Protein AF-A0A7C5IFP0-F1 (afdb_monomer_lite)

Foldseek 3Di:
DVVLLVQLQVQVVVCVVPNDDSLVSSLVVCVVVVNNVSNLLSNQLDLLLLVDPRRHQDDPSSLCSNLVVCQDDPHDGHDNVVSLVVCCVPPVPDPVVNVSSVVSSVSSVVSVCVVVVVVVVVD

Secondary structure (DSSP, 8-state):
-HHHHHHTTTTHHHHHHH-S-HHHHHHHHHHHTT-HHHHHHHHT-STTGGG-TTTS--SHHHHHHHHHHHTEETTEE--HHHHHHHHHHHH--SHHHHHHHHHHHHHHHHHHHHHHHHHHTT-

Sequence (123 aa):
VDRASLLHDIGKFEALSKGGSHEEKGYKILRKEGFNEIANIVKKHSLFSVLSKKEAPVTWEEKIVFYSDKRVNEDKIVTLEERIAYLKKRYGKSKRVLKRIEAAEPLIYQIEKEIFDIIENKV

pLDDT: mean 95.3, std 6.18, range [47.44, 98.5]

Radius of gyration: 14.64 Å; chains: 1; bounding box: 31×43×31 Å

Structure (mmCIF, N/CA/C/O backbone):
data_AF-A0A7C5IFP0-F1
#
_entry.id   AF-A0A7C5IFP0-F1
#
loop_
_atom_site.group_PDB
_atom_site.id
_atom_site.type_symbol
_atom_site.label_atom_id
_atom_site.label_alt_id
_atom_site.label_comp_id
_atom_site.label_asym_id
_atom_site.label_entity_id
_atom_site.label_seq_id
_atom_site.pdbx_PDB_ins_code
_atom_site.Cartn_x
_atom_site.Cartn_y
_atom_site.Cartn_z
_atom_site.occupancy
_atom_site.B_iso_or_equiv
_atom_site.auth_seq_id
_atom_site.auth_comp_id
_atom_site.auth_asym_id
_atom_site.auth_atom_id
_atom_site.pdbx_PDB_model_num
ATOM 1 N N . VAL A 1 1 ? -8.756 -12.446 5.252 1.00 90.31 1 VAL A N 1
ATOM 2 C CA . VAL A 1 1 ? -8.226 -11.803 4.026 1.00 90.31 1 VAL A CA 1
ATOM 3 C C . VAL A 1 1 ? -9.358 -11.275 3.153 1.00 90.31 1 VAL A C 1
ATOM 5 O O . VAL A 1 1 ? -9.447 -10.069 2.990 1.00 90.31 1 VAL A O 1
ATOM 8 N N . ASP A 1 2 ? -10.289 -12.118 2.710 1.00 95.19 2 ASP A N 1
ATOM 9 C CA . ASP A 1 2 ? -11.317 -11.788 1.701 1.00 95.19 2 ASP A CA 1
ATOM 10 C C . ASP A 1 2 ? -12.143 -10.532 2.003 1.00 95.19 2 ASP A C 1
ATOM 12 O O . ASP A 1 2 ? -12.311 -9.669 1.147 1.00 95.19 2 ASP A O 1
ATOM 16 N N . ARG A 1 3 ? -12.611 -10.376 3.250 1.00 96.50 3 ARG A N 1
ATOM 17 C CA . ARG A 1 3 ? -13.356 -9.177 3.673 1.00 96.50 3 ARG A CA 1
ATOM 18 C C . ARG A 1 3 ? -12.513 -7.906 3.563 1.00 96.50 3 ARG A C 1
ATOM 20 O O . ARG A 1 3 ? -13.024 -6.871 3.157 1.00 96.50 3 ARG A O 1
ATOM 27 N N . ALA A 1 4 ? -11.228 -7.980 3.908 1.00 96.00 4 ALA A N 1
ATOM 28 C CA . ALA A 1 4 ? -10.318 -6.850 3.758 1.00 96.00 4 ALA A CA 1
ATOM 29 C C . ALA A 1 4 ? -10.049 -6.551 2.280 1.00 96.00 4 ALA A C 1
ATOM 31 O O . ALA A 1 4 ? -10.056 -5.384 1.907 1.00 96.00 4 ALA A O 1
ATOM 32 N N . SER A 1 5 ? -9.922 -7.573 1.429 1.00 95.69 5 SER A N 1
ATOM 33 C C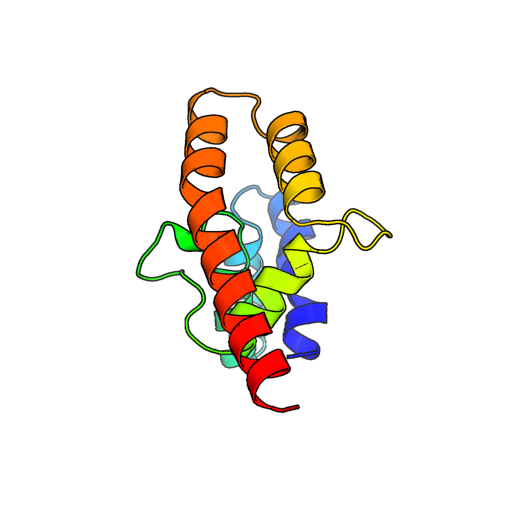A . SER A 1 5 ? -9.823 -7.394 -0.024 1.00 95.69 5 SER A CA 1
ATOM 34 C C . SER A 1 5 ? -11.069 -6.726 -0.609 1.00 95.69 5 SER A C 1
ATOM 36 O O . SER A 1 5 ? -10.941 -5.817 -1.419 1.00 95.69 5 SER A O 1
ATOM 38 N N . LEU A 1 6 ? -12.273 -7.101 -0.172 1.00 96.62 6 LEU A N 1
ATOM 39 C CA . LEU A 1 6 ? -13.512 -6.463 -0.631 1.00 96.62 6 LEU A CA 1
ATOM 40 C C . LEU A 1 6 ? -13.613 -4.994 -0.183 1.00 96.62 6 LEU A C 1
ATOM 42 O O . LEU A 1 6 ? -14.138 -4.155 -0.909 1.00 96.62 6 LEU A O 1
ATOM 46 N N . LEU A 1 7 ? -13.118 -4.684 1.018 1.00 97.19 7 LEU A N 1
ATOM 47 C CA . LEU A 1 7 ? -13.334 -3.395 1.682 1.00 97.19 7 LEU A CA 1
ATOM 48 C C . LEU A 1 7 ? -12.131 -2.442 1.611 1.00 97.19 7 LEU A C 1
ATOM 50 O O . LEU A 1 7 ? -12.239 -1.325 2.113 1.00 97.19 7 LEU A O 1
ATOM 54 N N . HIS A 1 8 ? -11.000 -2.832 1.011 1.00 96.62 8 HIS A N 1
ATOM 55 C CA . HIS A 1 8 ? -9.772 -2.020 1.024 1.00 96.62 8 HIS A CA 1
ATOM 56 C C . HIS A 1 8 ? -9.978 -0.610 0.457 1.00 96.62 8 HIS A C 1
ATOM 58 O O . HIS A 1 8 ? -9.480 0.360 1.020 1.00 96.62 8 HIS A O 1
ATOM 64 N N . ASP A 1 9 ? -10.808 -0.476 -0.575 1.00 96.94 9 ASP A N 1
ATOM 65 C CA . ASP A 1 9 ? -11.091 0.796 -1.237 1.00 96.94 9 ASP A CA 1
ATOM 66 C C . ASP A 1 9 ? -12.398 1.468 -0.759 1.00 96.94 9 ASP A C 1
ATOM 68 O O . ASP A 1 9 ? -12.844 2.450 -1.356 1.00 96.94 9 ASP A O 1
ATOM 72 N N . ILE A 1 10 ? -13.020 1.015 0.344 1.00 97.50 10 ILE A N 1
ATOM 73 C CA . ILE A 1 10 ? -14.318 1.548 0.822 1.00 97.50 10 ILE A CA 1
ATOM 74 C C . ILE A 1 10 ? -14.299 3.068 1.077 1.00 97.50 10 ILE A C 1
ATOM 76 O O . ILE A 1 10 ? -15.308 3.752 0.909 1.00 97.50 10 ILE A O 1
ATOM 80 N N . GLY A 1 11 ? -13.141 3.632 1.433 1.00 97.06 11 GLY A N 1
ATOM 81 C CA . GLY A 1 11 ? -12.980 5.070 1.664 1.00 97.06 11 GLY A CA 1
ATOM 82 C C . GLY A 1 11 ? -12.870 5.926 0.396 1.00 97.06 11 GLY A C 1
ATOM 83 O O . GLY A 1 11 ? -12.828 7.154 0.499 1.00 97.06 11 GLY A O 1
ATOM 84 N N . LYS A 1 12 ? -12.811 5.322 -0.797 1.00 95.44 12 LYS A N 1
ATOM 85 C CA . LYS A 1 12 ? -12.510 6.011 -2.064 1.00 95.44 12 LYS A CA 1
ATOM 86 C C . LYS A 1 12 ? -13.569 7.036 -2.442 1.00 95.44 12 LYS A C 1
ATOM 88 O O . LYS A 1 12 ? -13.228 8.154 -2.818 1.00 95.44 12 LYS A O 1
ATOM 93 N N . PHE A 1 13 ? -14.845 6.693 -2.275 1.00 95.12 13 PHE A N 1
ATOM 94 C CA . PHE A 1 13 ? -15.948 7.615 -2.550 1.00 95.12 13 PHE A CA 1
ATOM 95 C C . PHE A 1 13 ? -15.881 8.869 -1.663 1.00 95.12 13 PHE A C 1
ATOM 97 O O . PHE A 1 13 ? -16.025 9.995 -2.147 1.00 95.12 13 PHE A O 1
ATOM 104 N N . GLU A 1 14 ? -15.594 8.696 -0.367 1.00 94.50 14 GLU A N 1
ATOM 105 C CA . GLU A 1 14 ? -15.472 9.830 0.550 1.00 94.50 14 GLU A CA 1
ATOM 106 C C . GLU A 1 14 ? -14.229 10.677 0.245 1.00 94.50 14 GLU A C 1
ATOM 108 O O . GLU A 1 14 ? -14.313 11.904 0.269 1.00 94.50 14 GLU A O 1
ATOM 113 N N . ALA A 1 15 ? -13.096 10.048 -0.081 1.00 95.38 15 ALA A N 1
ATOM 114 C CA . ALA A 1 15 ? -11.872 10.753 -0.455 1.00 95.38 15 ALA A CA 1
ATOM 115 C C . ALA A 1 15 ? -12.035 11.569 -1.746 1.00 95.38 15 ALA A C 1
ATOM 117 O O . ALA A 1 15 ? -11.552 12.696 -1.818 1.00 95.38 15 ALA A O 1
ATOM 118 N N . LEU A 1 16 ? -12.762 11.050 -2.740 1.00 94.19 16 LEU A N 1
ATOM 119 C CA . LEU A 1 16 ? -13.083 11.796 -3.962 1.00 94.19 16 LEU A CA 1
ATOM 120 C C . LEU A 1 16 ? -13.985 13.004 -3.680 1.00 94.19 16 LEU A C 1
ATOM 122 O O . LEU A 1 16 ? -13.789 14.063 -4.267 1.00 94.19 16 LEU A O 1
ATOM 126 N N . SER A 1 17 ? -14.943 12.858 -2.762 1.00 93.75 17 SER A N 1
ATOM 127 C CA . SER A 1 17 ? -15.929 13.906 -2.463 1.00 93.75 17 SER A CA 1
ATOM 128 C C . SER A 1 17 ? -15.402 14.989 -1.516 1.00 93.75 17 SER A C 1
ATOM 130 O O . SER A 1 17 ? -15.772 16.152 -1.634 1.00 93.75 17 SER A O 1
ATOM 132 N N . LYS A 1 18 ? -14.572 14.613 -0.535 1.00 93.88 18 LYS A N 1
ATOM 133 C CA . LYS A 1 18 ? -14.141 15.487 0.575 1.00 93.88 18 LYS A CA 1
ATOM 134 C C . LYS A 1 18 ? -12.626 15.698 0.641 1.00 93.88 18 LYS A C 1
ATOM 136 O O . LYS A 1 18 ? -12.149 16.381 1.545 1.00 93.88 18 LYS A O 1
ATOM 141 N N . GLY A 1 19 ? -11.867 15.095 -0.270 1.00 92.12 19 GLY A N 1
ATOM 142 C CA . GLY A 1 19 ? -10.410 15.057 -0.218 1.00 92.12 19 GLY A CA 1
ATOM 143 C C . GLY A 1 19 ? -9.856 14.141 0.881 1.00 92.12 19 GLY A C 1
ATOM 144 O O . GLY A 1 19 ? -10.581 13.504 1.653 1.00 92.12 19 GLY A O 1
ATOM 145 N N . GLY A 1 20 ? -8.526 14.101 0.963 1.00 91.88 20 GLY A N 1
ATOM 146 C CA . GLY A 1 20 ? -7.784 13.251 1.897 1.00 91.88 20 GLY A CA 1
ATOM 147 C C . GLY A 1 20 ? -7.435 11.871 1.331 1.00 91.88 20 GLY A C 1
ATOM 148 O O . GLY A 1 20 ? -7.628 11.597 0.151 1.00 91.88 20 GLY A O 1
ATOM 149 N N . SER A 1 21 ? -6.870 11.018 2.186 1.00 93.25 21 SER A N 1
ATOM 150 C CA . SER A 1 21 ? -6.472 9.644 1.847 1.00 93.25 21 SER A CA 1
ATOM 151 C C . SER A 1 21 ? -7.660 8.695 2.005 1.00 93.25 21 SER A C 1
ATOM 153 O O . SER A 1 21 ? -8.335 8.713 3.039 1.00 93.25 21 SER A O 1
ATOM 155 N N . HIS A 1 22 ? -7.919 7.863 0.993 1.00 95.94 22 HIS A N 1
ATOM 156 C CA . HIS A 1 22 ? -9.011 6.890 1.047 1.00 95.94 22 HIS A CA 1
ATOM 157 C C . HIS A 1 22 ? -8.737 5.783 2.063 1.00 95.94 22 HIS A C 1
ATOM 159 O O . HIS A 1 22 ? -9.678 5.272 2.660 1.00 95.94 22 HIS A O 1
ATOM 165 N N . GLU A 1 23 ? -7.472 5.477 2.334 1.00 95.88 23 GLU A N 1
ATOM 166 C CA . GLU A 1 23 ? -7.054 4.517 3.353 1.00 95.88 23 GLU A CA 1
ATOM 167 C C . GLU A 1 23 ? -7.453 4.993 4.758 1.00 95.88 23 GLU A C 1
ATOM 169 O O . GLU A 1 23 ? -8.042 4.238 5.531 1.00 95.88 23 GLU A O 1
ATOM 174 N N . GLU A 1 24 ? -7.222 6.272 5.078 1.00 96.00 24 GLU A N 1
ATOM 175 C CA . GLU A 1 24 ? -7.616 6.852 6.369 1.00 96.00 24 GLU A CA 1
ATOM 176 C C . GLU A 1 24 ? -9.141 6.986 6.498 1.00 96.00 24 GLU A C 1
ATOM 178 O O . GLU A 1 24 ? -9.699 6.785 7.580 1.00 96.00 24 GLU A O 1
ATOM 183 N N . LYS A 1 25 ? -9.842 7.306 5.403 1.00 97.19 25 LYS A N 1
ATOM 184 C CA . LYS A 1 25 ? -11.313 7.321 5.387 1.00 97.19 25 LYS A CA 1
ATOM 185 C C . LYS A 1 25 ? -11.885 5.919 5.599 1.00 97.19 25 LYS A C 1
ATOM 187 O O . LYS A 1 25 ? -12.725 5.738 6.476 1.00 97.19 25 LYS A O 1
ATOM 192 N N . GLY A 1 26 ? -11.377 4.928 4.868 1.00 97.44 26 GLY A N 1
ATOM 193 C CA . GLY A 1 26 ? -11.784 3.529 4.990 1.00 97.44 26 GLY A CA 1
ATOM 194 C C . GLY A 1 26 ? -11.516 2.974 6.386 1.00 97.44 26 GLY A C 1
ATOM 195 O O . GLY A 1 26 ? -12.399 2.362 6.984 1.00 97.44 26 GLY A O 1
ATOM 196 N N . TYR A 1 27 ? -10.351 3.291 6.961 1.00 97.4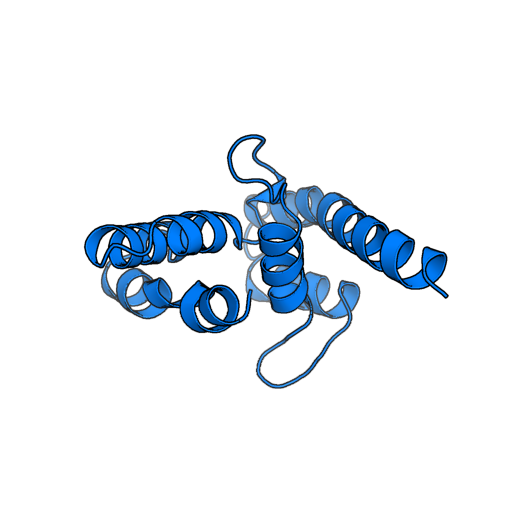4 27 TYR A N 1
ATOM 197 C CA . TYR A 1 27 ? -10.033 2.986 8.354 1.00 97.44 27 TYR A CA 1
ATOM 198 C C . TYR A 1 27 ? -11.102 3.530 9.313 1.00 97.44 27 TYR A C 1
ATOM 200 O O . TYR A 1 27 ? -11.642 2.777 10.120 1.00 97.44 27 TYR A O 1
ATOM 208 N N . LYS A 1 28 ? -11.461 4.817 9.212 1.00 97.81 28 LYS A N 1
ATOM 209 C CA . LYS A 1 28 ? -12.468 5.434 10.096 1.00 97.81 28 LYS A CA 1
ATOM 210 C C . LYS A 1 28 ? -13.853 4.811 9.943 1.00 97.81 28 LYS A C 1
ATOM 212 O O . LYS A 1 28 ? -14.504 4.577 10.959 1.00 97.81 28 LYS A O 1
ATOM 217 N N . ILE A 1 29 ? -14.278 4.533 8.709 1.00 97.69 29 ILE A N 1
ATOM 218 C CA . ILE A 1 29 ? -15.553 3.859 8.423 1.00 97.69 29 ILE A CA 1
ATOM 219 C C . ILE A 1 29 ? -15.579 2.502 9.134 1.00 97.69 29 ILE A C 1
ATOM 221 O O . ILE A 1 29 ? -16.446 2.256 9.964 1.00 97.69 29 ILE A O 1
ATOM 225 N N . LEU A 1 30 ? -14.576 1.656 8.898 1.00 98.00 30 LEU A N 1
ATOM 226 C CA . LEU A 1 30 ? -14.539 0.300 9.447 1.00 98.00 30 LEU A CA 1
ATOM 227 C C . LEU A 1 30 ? -14.427 0.273 10.976 1.00 98.00 30 LEU A C 1
ATOM 229 O O . LEU A 1 30 ? -15.062 -0.561 11.614 1.00 98.00 30 LEU A O 1
ATOM 233 N N . ARG A 1 31 ? -13.671 1.200 11.581 1.00 98.12 31 ARG A N 1
ATOM 234 C CA . ARG A 1 31 ? -13.600 1.339 13.048 1.00 98.12 31 ARG A CA 1
ATOM 235 C C . ARG A 1 31 ? -14.952 1.715 13.650 1.00 98.12 31 ARG A C 1
ATOM 237 O O . ARG A 1 31 ? -15.303 1.184 14.698 1.00 98.12 31 ARG A O 1
ATOM 244 N N . LYS A 1 32 ? -15.701 2.615 13.003 1.00 97.94 32 LYS A N 1
ATOM 245 C CA . LYS A 1 32 ? -17.036 3.027 13.459 1.00 97.94 32 LYS A CA 1
ATOM 246 C C . LYS A 1 32 ? -18.029 1.861 13.429 1.00 97.94 32 LYS A C 1
ATOM 248 O O . LYS A 1 32 ? -18.830 1.734 14.346 1.00 97.94 32 LYS A O 1
ATOM 253 N N . GLU A 1 33 ? -17.919 0.999 12.424 1.00 97.44 33 GLU A N 1
ATOM 254 C CA . GLU A 1 33 ? -18.752 -0.199 12.257 1.00 97.44 33 GLU A CA 1
ATOM 255 C C . GLU A 1 33 ? -18.264 -1.414 13.083 1.00 97.44 33 GLU A C 1
ATOM 257 O O . GLU A 1 33 ? -18.821 -2.502 12.983 1.00 97.44 33 GLU A O 1
ATOM 262 N N . GLY A 1 34 ? -17.213 -1.264 13.901 1.00 98.00 34 GLY A N 1
ATOM 263 C CA . GLY A 1 34 ? -16.699 -2.325 14.781 1.00 98.00 34 GLY A CA 1
ATOM 264 C C . GLY A 1 34 ? -15.709 -3.306 14.135 1.00 98.00 34 GLY A C 1
ATOM 265 O O . GLY A 1 34 ? -15.207 -4.207 14.808 1.00 98.00 34 GLY A O 1
ATOM 266 N N . PHE A 1 35 ? -15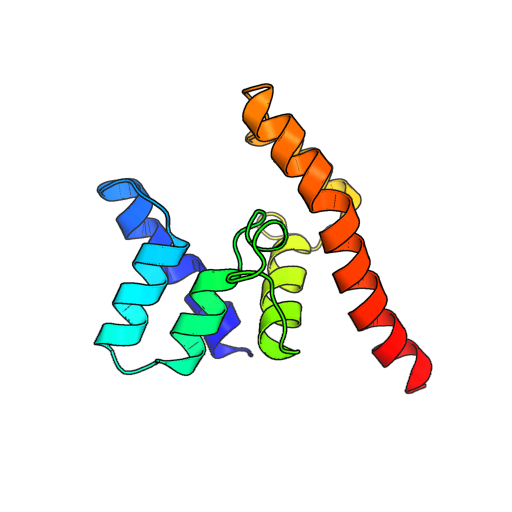.341 -3.121 12.865 1.00 97.69 35 PHE A N 1
ATOM 267 C CA . PHE A 1 35 ? -14.411 -3.988 12.128 1.00 97.69 35 PHE A CA 1
ATOM 268 C C . PHE A 1 35 ? -12.940 -3.584 12.325 1.00 97.69 35 PHE A C 1
ATOM 270 O O . PHE A 1 35 ? -12.228 -3.259 11.372 1.00 97.69 35 PHE A O 1
ATOM 277 N N . ASN A 1 36 ? -12.463 -3.600 13.572 1.00 97.12 36 ASN A N 1
ATOM 278 C CA . ASN A 1 36 ? -11.146 -3.062 13.939 1.00 97.12 36 ASN A CA 1
ATOM 279 C C . ASN A 1 36 ? -9.959 -3.740 13.234 1.00 97.12 36 ASN A C 1
ATOM 281 O O . ASN A 1 36 ? -9.036 -3.054 12.797 1.00 97.12 36 ASN A O 1
ATOM 285 N N . GLU 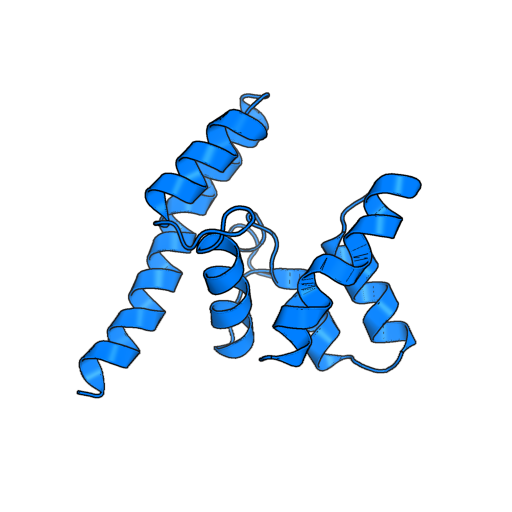A 1 37 ? -9.980 -5.066 13.104 1.00 96.44 37 GLU A N 1
ATOM 286 C CA . GLU A 1 37 ? -8.897 -5.821 12.457 1.00 96.44 37 GLU A CA 1
ATOM 287 C C . GLU A 1 37 ? -8.828 -5.533 10.955 1.00 96.44 37 GLU A C 1
ATOM 289 O O . GLU A 1 37 ? -7.759 -5.249 10.416 1.00 96.44 37 GLU A O 1
ATOM 294 N N . ILE A 1 38 ? -9.987 -5.511 10.289 1.00 97.44 38 ILE A N 1
ATOM 295 C CA . ILE A 1 38 ? -10.093 -5.176 8.865 1.00 97.44 38 ILE A CA 1
ATOM 296 C C . ILE A 1 38 ? -9.632 -3.735 8.640 1.00 97.44 38 ILE A C 1
ATOM 298 O O . ILE A 1 38 ? -8.859 -3.480 7.720 1.00 97.44 38 ILE A O 1
ATOM 302 N N . ALA A 1 39 ? -10.038 -2.803 9.509 1.00 97.44 39 ALA A N 1
ATOM 303 C CA . ALA A 1 39 ? -9.618 -1.409 9.429 1.00 97.44 39 ALA A CA 1
ATOM 304 C C . ALA A 1 39 ? -8.088 -1.268 9.419 1.00 97.44 39 ALA A C 1
ATOM 306 O O . ALA A 1 39 ? -7.550 -0.491 8.629 1.00 97.44 39 ALA A O 1
ATOM 307 N N . ASN A 1 40 ? -7.381 -2.031 10.260 1.00 96.25 40 ASN A N 1
ATOM 308 C CA . ASN A 1 40 ? -5.919 -1.992 10.319 1.00 96.25 40 ASN A CA 1
ATOM 309 C C . ASN A 1 40 ? -5.277 -2.449 9.001 1.00 96.25 40 ASN A C 1
ATOM 311 O O . ASN A 1 40 ? -4.342 -1.799 8.540 1.00 96.25 40 ASN A O 1
ATOM 315 N N . ILE A 1 41 ? -5.810 -3.496 8.364 1.00 97.50 41 ILE A N 1
ATOM 316 C CA . ILE A 1 41 ? -5.338 -3.957 7.049 1.00 97.50 41 ILE A CA 1
ATOM 317 C C . ILE A 1 41 ? -5.611 -2.889 5.981 1.00 97.50 41 ILE A C 1
ATOM 319 O O . ILE A 1 41 ? -4.714 -2.510 5.228 1.00 97.50 41 ILE A O 1
ATOM 323 N N . VAL A 1 42 ? -6.831 -2.340 5.957 1.00 96.81 42 VAL A N 1
ATOM 324 C CA . VAL A 1 42 ? -7.231 -1.293 5.004 1.00 96.81 42 VAL A CA 1
ATOM 325 C C . VAL A 1 42 ? -6.361 -0.048 5.133 1.00 96.81 42 VAL A C 1
ATOM 327 O O . VAL A 1 42 ? -5.992 0.546 4.129 1.00 96.81 42 VAL A O 1
ATOM 330 N N . LYS A 1 43 ? -5.935 0.336 6.333 1.00 96.19 43 LYS A N 1
ATOM 331 C CA . LYS A 1 43 ? -5.046 1.492 6.496 1.00 96.19 43 LYS A CA 1
ATOM 332 C C . LYS A 1 43 ? -3.682 1.321 5.805 1.00 96.19 43 LYS A C 1
ATOM 334 O O . LYS A 1 43 ? -3.046 2.311 5.454 1.00 96.19 43 LYS A O 1
ATOM 339 N N . LYS A 1 44 ? -3.230 0.081 5.607 1.00 96.56 44 LYS A N 1
ATOM 340 C CA . LYS A 1 44 ? -1.869 -0.248 5.160 1.00 96.56 44 LYS A CA 1
ATOM 341 C C . LYS A 1 44 ? -1.750 -0.587 3.673 1.00 96.56 44 LYS A C 1
ATOM 343 O O . LYS A 1 44 ? -0.641 -0.820 3.201 1.00 96.56 44 LYS A O 1
ATOM 348 N N . HIS A 1 45 ? -2.843 -0.611 2.907 1.00 96.00 45 HIS A N 1
ATOM 349 C CA . HIS A 1 45 ? -2.795 -1.083 1.513 1.00 96.00 45 HIS A CA 1
ATOM 350 C C . HIS A 1 45 ? -2.219 -0.056 0.508 1.00 96.00 45 HIS A C 1
ATOM 352 O O . HIS A 1 45 ? -1.892 -0.417 -0.629 1.00 96.00 45 HIS A O 1
ATOM 358 N N . SER A 1 46 ? -2.070 1.213 0.916 1.00 95.50 46 SER A N 1
ATOM 359 C CA . SER A 1 46 ? -1.521 2.290 0.078 1.00 95.50 46 SER A CA 1
ATOM 360 C C . SER A 1 46 ? -0.158 1.931 -0.496 1.00 95.50 46 SER A C 1
ATOM 362 O O . SER A 1 46 ? 0.695 1.471 0.248 1.00 95.50 46 SER A O 1
ATOM 364 N N . LEU A 1 47 ? 0.125 2.258 -1.762 1.00 95.06 47 LEU A N 1
ATOM 365 C CA . LEU A 1 47 ? 1.443 2.024 -2.378 1.00 95.06 47 LEU A CA 1
ATOM 366 C C . LEU A 1 47 ? 2.616 2.517 -1.514 1.00 95.06 47 LEU A C 1
ATOM 368 O O . LEU A 1 47 ? 3.661 1.881 -1.468 1.00 95.06 47 LEU A O 1
ATOM 372 N N . PHE A 1 48 ? 2.452 3.659 -0.843 1.00 96.25 48 PHE A N 1
ATOM 373 C CA . PHE A 1 48 ? 3.522 4.289 -0.072 1.00 96.25 48 PHE A CA 1
ATOM 374 C C . PHE A 1 48 ? 3.606 3.817 1.382 1.00 96.25 48 PHE A C 1
ATOM 376 O O . PHE A 1 48 ? 4.478 4.299 2.105 1.00 96.25 48 PHE A O 1
ATOM 383 N N . SER A 1 49 ? 2.733 2.906 1.820 1.00 96.56 49 SER A N 1
ATOM 384 C CA . SER A 1 49 ? 2.735 2.392 3.193 1.00 96.56 49 SER A CA 1
ATOM 385 C C . SER A 1 49 ? 4.041 1.666 3.526 1.00 96.56 49 SER A C 1
ATOM 387 O O . SER A 1 49 ? 4.563 1.821 4.626 1.00 96.56 49 SER A O 1
ATOM 389 N N . VAL A 1 50 ? 4.646 0.992 2.540 1.00 97.50 50 VAL A N 1
ATOM 390 C CA . VAL A 1 50 ? 5.952 0.316 2.652 1.00 97.50 50 VAL A CA 1
ATOM 391 C C . VAL A 1 50 ? 7.099 1.259 3.031 1.00 97.50 50 VAL A C 1
ATOM 393 O O . VAL A 1 50 ? 8.095 0.818 3.588 1.00 97.50 50 VAL A O 1
ATOM 396 N N . LEU A 1 51 ? 6.957 2.568 2.794 1.00 97.25 51 LEU A N 1
ATOM 397 C CA . LEU A 1 51 ? 7.955 3.573 3.181 1.00 97.25 51 LEU A CA 1
ATOM 398 C C . LEU A 1 51 ? 7.861 3.979 4.663 1.00 97.25 51 LEU A C 1
ATOM 400 O O . LEU A 1 51 ? 8.679 4.761 5.145 1.00 97.25 51 LEU A O 1
ATOM 404 N N . SER A 1 52 ? 6.849 3.499 5.387 1.00 95.94 52 SER A N 1
ATOM 405 C CA . SER A 1 52 ? 6.564 3.859 6.774 1.00 95.94 52 SER A CA 1
ATOM 406 C C . SER A 1 52 ? 6.708 2.644 7.679 1.00 95.94 52 SER A C 1
ATOM 408 O O . SER A 1 52 ? 5.965 1.681 7.549 1.00 95.94 52 SER A O 1
ATOM 410 N N . LYS A 1 53 ? 7.575 2.714 8.696 1.00 92.12 53 LYS A N 1
ATOM 411 C CA . LYS A 1 53 ? 7.704 1.633 9.696 1.00 92.12 53 LYS A CA 1
ATOM 412 C C . LYS A 1 53 ? 6.393 1.319 10.429 1.00 92.12 53 LYS A C 1
ATOM 414 O O . LYS A 1 53 ? 6.218 0.212 10.919 1.00 92.12 53 LYS A O 1
ATOM 419 N N . LYS A 1 54 ? 5.490 2.299 10.540 1.00 92.69 54 LYS A N 1
ATOM 420 C CA . LYS A 1 54 ? 4.205 2.152 11.237 1.00 92.69 54 LYS A CA 1
ATOM 421 C C . LYS A 1 54 ? 3.117 1.553 10.343 1.00 92.69 54 LYS A C 1
ATOM 423 O O . LYS A 1 54 ? 2.217 0.885 10.844 1.00 92.69 54 LYS A O 1
ATOM 428 N N . GLU A 1 55 ? 3.168 1.843 9.046 1.00 93.88 55 GLU A N 1
ATOM 429 C CA . GLU A 1 55 ? 2.099 1.501 8.100 1.00 93.88 55 GLU A CA 1
ATOM 430 C C . GLU A 1 55 ? 2.505 0.407 7.112 1.00 93.88 55 GLU A C 1
ATOM 432 O O . GLU A 1 55 ? 1.646 -0.091 6.393 1.00 93.88 55 GLU A O 1
ATOM 437 N N . ALA A 1 56 ? 3.771 -0.013 7.104 1.00 96.88 56 ALA A N 1
ATOM 438 C CA . ALA A 1 56 ? 4.218 -1.135 6.299 1.00 96.88 56 ALA A CA 1
ATOM 439 C C . ALA A 1 56 ? 3.390 -2.398 6.621 1.00 96.88 56 ALA A C 1
ATOM 441 O O . ALA A 1 56 ? 3.096 -2.658 7.798 1.00 96.88 56 ALA A O 1
ATOM 442 N N . PRO A 1 57 ? 3.008 -3.187 5.602 1.00 97.25 57 PRO A N 1
ATOM 443 C CA . PRO A 1 57 ? 2.420 -4.506 5.801 1.00 97.25 57 PRO A CA 1
ATOM 444 C C . PRO A 1 57 ? 3.403 -5.431 6.530 1.00 97.25 57 PRO A C 1
ATOM 446 O O . PRO A 1 57 ? 4.513 -5.660 6.054 1.00 97.25 57 PRO A O 1
ATOM 449 N N . VAL A 1 58 ? 3.002 -5.963 7.685 1.00 96.25 58 VAL A N 1
ATOM 450 C CA . VAL A 1 58 ? 3.832 -6.849 8.517 1.00 96.25 58 VAL A CA 1
ATOM 451 C C . VAL A 1 58 ? 3.245 -8.255 8.561 1.00 96.25 58 VAL A C 1
ATOM 453 O O . VAL A 1 58 ? 3.986 -9.219 8.368 1.00 96.25 58 VAL A O 1
ATOM 456 N N . THR A 1 59 ? 1.935 -8.388 8.791 1.00 97.00 59 THR A N 1
ATOM 457 C CA . THR A 1 59 ? 1.285 -9.710 8.855 1.00 97.00 59 THR A CA 1
ATOM 458 C C . THR A 1 59 ? 1.048 -10.289 7.460 1.00 97.00 59 THR A C 1
ATOM 460 O O . THR A 1 59 ? 1.074 -9.568 6.459 1.00 97.00 59 THR A O 1
ATOM 463 N N . TRP A 1 60 ? 0.787 -11.597 7.377 1.00 96.88 60 TRP A N 1
ATOM 464 C CA . TRP A 1 60 ? 0.484 -12.250 6.101 1.00 96.88 60 TRP A CA 1
ATOM 465 C C . TRP A 1 60 ? -0.782 -11.698 5.454 1.00 96.88 60 TRP A C 1
ATOM 467 O O . TRP A 1 60 ? -0.792 -11.443 4.255 1.00 96.88 60 TRP A O 1
ATOM 477 N N . GLU A 1 61 ? -1.826 -11.436 6.234 1.00 97.25 61 GLU A N 1
ATOM 478 C CA . GLU A 1 61 ? -3.072 -10.857 5.739 1.00 97.25 61 GLU A CA 1
ATOM 479 C C . GLU A 1 61 ? -2.848 -9.458 5.162 1.00 97.25 61 GLU A C 1
ATOM 481 O O . GLU A 1 61 ? -3.386 -9.137 4.103 1.00 97.25 61 GLU A O 1
ATOM 486 N N . GLU A 1 62 ? -2.028 -8.639 5.828 1.00 97.75 62 GLU A N 1
ATOM 487 C CA . GLU A 1 62 ? -1.664 -7.307 5.344 1.00 97.75 62 GLU A CA 1
ATOM 488 C C . GLU A 1 62 ? -0.876 -7.392 4.034 1.00 97.75 62 GLU A C 1
ATOM 490 O O . GLU A 1 62 ? -1.209 -6.696 3.074 1.00 97.75 62 GLU A O 1
ATOM 495 N N . LYS A 1 63 ? 0.138 -8.266 3.975 1.00 98.06 63 LYS A N 1
ATOM 496 C CA . LYS A 1 63 ? 0.981 -8.464 2.787 1.00 98.06 63 LYS A CA 1
ATOM 497 C C . LYS A 1 63 ? 0.182 -8.992 1.601 1.00 98.06 63 LYS A C 1
ATOM 499 O O . LYS A 1 63 ? 0.323 -8.460 0.505 1.00 98.06 63 LYS A O 1
ATOM 504 N N . ILE A 1 64 ? -0.688 -9.981 1.812 1.00 97.62 64 ILE A N 1
ATOM 505 C CA . ILE A 1 64 ? -1.502 -10.583 0.748 1.00 97.62 64 ILE A CA 1
ATOM 506 C C . ILE A 1 64 ? -2.471 -9.555 0.163 1.00 97.62 64 ILE A C 1
ATOM 508 O O . ILE A 1 64 ? -2.536 -9.427 -1.058 1.00 97.62 64 ILE A O 1
ATOM 512 N N . VAL A 1 65 ? -3.192 -8.793 0.995 1.00 98.00 65 VAL A N 1
ATOM 513 C CA . VAL A 1 65 ? -4.115 -7.752 0.502 1.00 98.00 65 VAL A CA 1
ATOM 514 C C . VAL A 1 65 ? -3.344 -6.654 -0.229 1.00 98.00 65 VAL A C 1
ATOM 516 O O . VAL A 1 65 ? -3.711 -6.279 -1.342 1.00 98.00 65 VAL A O 1
ATOM 519 N N . PHE A 1 66 ? -2.248 -6.175 0.365 1.00 98.25 66 PHE A N 1
ATOM 520 C CA . PHE A 1 66 ? -1.399 -5.149 -0.233 1.00 98.25 66 PHE A CA 1
ATOM 521 C C . PHE A 1 66 ? -0.859 -5.571 -1.604 1.00 98.25 66 PHE A C 1
ATOM 523 O O . PHE A 1 66 ? -0.956 -4.796 -2.558 1.00 98.25 66 PHE A O 1
ATOM 530 N N . TYR A 1 67 ? -0.286 -6.774 -1.695 1.00 98.06 67 TYR A N 1
ATOM 531 C CA . TYR A 1 67 ? 0.345 -7.293 -2.906 1.00 98.06 67 TYR A CA 1
ATOM 532 C C . TYR A 1 67 ? -0.698 -7.588 -3.987 1.00 98.06 67 TYR A C 1
ATOM 534 O O . TYR A 1 67 ? -0.519 -7.179 -5.132 1.00 98.06 67 TYR A O 1
ATOM 542 N N . SER A 1 68 ? -1.828 -8.196 -3.615 1.00 97.06 68 SER A N 1
ATOM 543 C CA . SER A 1 68 ? -2.914 -8.518 -4.550 1.00 97.06 68 SER A CA 1
ATOM 544 C C . SER A 1 68 ? -3.462 -7.270 -5.255 1.00 97.06 68 SER A C 1
ATOM 546 O O . SER A 1 68 ? -3.653 -7.293 -6.468 1.00 97.06 68 SER A O 1
ATOM 548 N N . ASP A 1 69 ? -3.612 -6.140 -4.550 1.00 97.00 69 ASP A N 1
ATOM 549 C CA . ASP A 1 69 ? -3.990 -4.848 -5.160 1.00 97.00 69 ASP A CA 1
ATOM 550 C C . ASP A 1 69 ? -2.948 -4.328 -6.181 1.00 97.00 69 ASP A C 1
ATOM 552 O O . ASP A 1 69 ? -3.275 -3.659 -7.167 1.00 97.00 69 ASP A O 1
ATOM 556 N N . LYS A 1 70 ? -1.662 -4.655 -5.999 1.00 97.31 70 LYS A N 1
ATOM 557 C CA . LYS A 1 70 ? -0.604 -4.307 -6.968 1.00 97.31 70 LYS A CA 1
ATOM 558 C C . LYS A 1 70 ? -0.511 -5.288 -8.136 1.00 97.31 70 LYS A C 1
ATOM 560 O O . LYS A 1 70 ? 0.189 -5.000 -9.100 1.00 97.31 70 LYS A O 1
ATOM 565 N N . ARG A 1 71 ? -1.238 -6.401 -8.093 1.00 97.62 71 ARG A N 1
ATOM 566 C CA . ARG A 1 71 ? -1.300 -7.389 -9.175 1.00 97.62 71 ARG A CA 1
ATOM 567 C C . ARG A 1 71 ? -2.516 -7.234 -10.072 1.00 97.62 71 ARG A C 1
ATOM 569 O O . ARG A 1 71 ? -2.653 -8.014 -11.005 1.00 97.62 71 ARG A O 1
ATOM 576 N N . VAL A 1 72 ? -3.357 -6.225 -9.843 1.00 96.44 72 VAL A N 1
ATOM 577 C CA . VAL A 1 72 ? -4.532 -5.943 -10.673 1.00 96.44 72 VAL A CA 1
ATOM 578 C C . VAL A 1 72 ? -4.474 -4.518 -11.207 1.00 96.44 72 VAL A C 1
ATOM 580 O O . VAL A 1 72 ? -4.233 -3.558 -10.473 1.00 96.44 72 VAL A O 1
ATOM 583 N N . ASN A 1 73 ? -4.714 -4.363 -12.504 1.00 95.12 73 ASN A N 1
ATOM 584 C CA . ASN A 1 73 ? -4.983 -3.078 -13.122 1.00 95.12 73 ASN A CA 1
ATOM 585 C C . ASN A 1 73 ? -6.345 -3.128 -13.807 1.00 95.12 73 ASN A C 1
ATOM 587 O O . ASN A 1 73 ? -6.501 -3.827 -14.802 1.00 95.12 73 ASN A O 1
ATOM 591 N N . GLU A 1 74 ? -7.303 -2.378 -13.258 1.00 91.31 74 GLU A N 1
ATOM 592 C CA . GLU A 1 74 ? -8.710 -2.409 -13.670 1.00 91.31 74 GLU A CA 1
ATOM 593 C C . GLU A 1 74 ? -9.286 -3.826 -13.544 1.00 91.31 74 GLU A C 1
ATOM 595 O O . GLU A 1 74 ? -9.552 -4.266 -12.429 1.00 91.31 74 GLU A O 1
ATOM 600 N N . ASP A 1 75 ? -9.440 -4.538 -14.652 1.00 94.19 75 ASP A N 1
ATOM 601 C CA . ASP A 1 75 ? -10.011 -5.881 -14.743 1.00 94.19 75 ASP A CA 1
ATOM 602 C C . ASP A 1 75 ? -8.969 -6.970 -15.055 1.00 94.19 75 ASP A C 1
ATOM 604 O O . ASP A 1 75 ? -9.317 -8.145 -15.180 1.00 94.19 75 ASP A O 1
ATOM 608 N N . LYS A 1 76 ? -7.684 -6.608 -15.169 1.00 97.06 76 LYS A N 1
ATOM 609 C CA . LYS A 1 76 ? -6.611 -7.527 -15.575 1.00 97.06 76 LYS A CA 1
ATOM 610 C C . LYS A 1 76 ? -5.610 -7.779 -14.469 1.00 97.06 76 LYS A C 1
ATOM 612 O O . LYS A 1 76 ? -5.125 -6.848 -13.826 1.00 97.06 76 LYS A O 1
ATOM 617 N N . ILE A 1 77 ? -5.227 -9.045 -14.327 1.00 98.06 77 ILE A N 1
ATOM 618 C CA . ILE A 1 77 ? -4.034 -9.416 -13.572 1.00 98.06 77 ILE A CA 1
ATOM 619 C C . ILE A 1 77 ? -2.812 -9.005 -14.399 1.00 98.06 77 ILE A C 1
ATOM 621 O O . ILE A 1 77 ? -2.703 -9.372 -15.566 1.00 98.06 77 ILE A O 1
ATOM 625 N N . VAL A 1 78 ? -1.912 -8.235 -13.795 1.00 98.31 78 VAL A N 1
ATOM 626 C CA . VAL A 1 78 ? -0.707 -7.673 -14.430 1.00 98.31 78 VAL A CA 1
ATOM 627 C C . VAL A 1 78 ? 0.528 -8.019 -13.616 1.00 98.31 78 VAL A C 1
ATOM 629 O O . VAL A 1 78 ? 0.406 -8.350 -12.435 1.00 98.31 78 VAL A O 1
ATOM 632 N N . THR A 1 79 ? 1.715 -7.932 -14.215 1.00 98.19 79 THR A N 1
ATOM 633 C CA . THR A 1 79 ? 2.977 -8.033 -13.475 1.00 98.19 79 THR A CA 1
ATOM 634 C C . THR A 1 79 ? 3.188 -6.832 -12.556 1.00 98.19 79 THR A C 1
ATOM 636 O O . THR A 1 79 ? 2.597 -5.762 -12.739 1.00 98.19 79 THR A O 1
ATOM 639 N N . LEU A 1 80 ? 4.042 -6.994 -11.541 1.00 97.62 80 LEU A N 1
ATOM 640 C CA . LEU A 1 80 ? 4.408 -5.875 -10.679 1.00 97.62 80 LEU A CA 1
ATOM 641 C C . LEU A 1 80 ? 5.140 -4.782 -11.477 1.00 97.62 80 LEU A C 1
ATOM 643 O O . LEU A 1 80 ? 4.856 -3.601 -11.286 1.00 97.62 80 LEU A O 1
ATOM 647 N N . GLU A 1 81 ? 5.995 -5.164 -12.427 1.00 98.06 81 GLU A N 1
ATOM 648 C CA . GLU A 1 81 ? 6.655 -4.245 -13.360 1.00 98.06 81 GLU A CA 1
ATOM 649 C C . GLU A 1 81 ? 5.635 -3.413 -14.153 1.00 98.06 81 GLU A C 1
ATOM 651 O O . GLU A 1 81 ? 5.681 -2.179 -14.127 1.00 98.06 81 GLU A O 1
ATOM 656 N N . GLU A 1 82 ? 4.660 -4.071 -14.790 1.00 98.12 82 GLU A N 1
ATOM 657 C CA . GLU A 1 82 ? 3.587 -3.413 -15.541 1.00 98.12 82 GLU A CA 1
ATOM 658 C C . GLU A 1 82 ? 2.785 -2.459 -14.649 1.00 98.12 82 GLU A C 1
ATOM 660 O O . GLU A 1 82 ? 2.498 -1.317 -15.034 1.00 98.12 82 GLU A O 1
ATOM 665 N N . ARG A 1 83 ? 2.452 -2.891 -13.424 1.00 97.75 83 ARG A N 1
ATOM 666 C CA . ARG A 1 83 ? 1.731 -2.056 -12.461 1.00 97.75 83 ARG A CA 1
ATOM 667 C C . ARG A 1 83 ? 2.539 -0.824 -12.074 1.00 97.75 83 ARG A C 1
ATOM 669 O O . ARG A 1 83 ? 1.988 0.278 -12.068 1.00 97.75 83 ARG A O 1
ATOM 676 N N . ILE A 1 84 ? 3.819 -0.974 -11.746 1.00 97.44 84 ILE A N 1
ATOM 677 C CA . ILE A 1 84 ? 4.670 0.151 -11.353 1.00 97.44 84 ILE A CA 1
ATOM 678 C C . ILE A 1 84 ? 4.853 1.122 -12.524 1.00 97.44 84 ILE A C 1
ATOM 680 O O . ILE A 1 84 ? 4.706 2.332 -12.331 1.00 97.44 84 ILE A O 1
ATOM 684 N N . ALA A 1 85 ? 5.080 0.625 -13.743 1.00 97.25 85 ALA A N 1
ATOM 685 C CA . ALA A 1 85 ? 5.159 1.454 -14.944 1.00 97.25 85 ALA A CA 1
ATOM 686 C C . ALA A 1 85 ? 3.868 2.265 -15.161 1.00 97.25 85 ALA A C 1
ATOM 688 O O . ALA A 1 85 ? 3.918 3.482 -15.386 1.00 97.25 85 ALA A O 1
ATOM 689 N N . TYR A 1 86 ? 2.701 1.630 -15.002 1.00 96.69 86 TYR A N 1
ATOM 690 C CA . TYR A 1 86 ? 1.405 2.308 -15.045 1.00 96.69 86 TYR A CA 1
ATOM 691 C C . TYR A 1 86 ? 1.280 3.399 -13.971 1.00 96.69 86 TYR A C 1
ATOM 693 O O . TYR A 1 86 ? 0.881 4.526 -14.277 1.00 96.69 86 TYR A O 1
ATOM 701 N N . LEU A 1 87 ? 1.654 3.105 -12.722 1.00 95.38 87 LEU A N 1
ATOM 702 C CA . LEU A 1 87 ? 1.584 4.059 -11.611 1.00 95.38 87 LEU A CA 1
ATOM 703 C C . LEU A 1 87 ? 2.515 5.262 -11.827 1.00 95.38 87 LEU A C 1
ATOM 705 O O . LEU A 1 87 ? 2.095 6.400 -11.601 1.00 95.38 87 LEU A O 1
ATOM 709 N N . LYS A 1 88 ? 3.739 5.038 -12.328 1.00 96.44 88 LYS A N 1
ATOM 710 C CA . LYS A 1 88 ? 4.677 6.106 -12.718 1.00 96.44 88 LYS A CA 1
ATOM 711 C C . LYS A 1 88 ? 4.067 6.988 -13.812 1.00 96.44 88 LYS A C 1
ATOM 713 O O . LYS A 1 88 ? 4.031 8.205 -13.652 1.00 96.44 88 LYS A O 1
ATOM 718 N N . LYS A 1 89 ? 3.501 6.396 -14.871 1.00 96.38 89 LYS A N 1
ATOM 719 C CA . LYS A 1 89 ? 2.863 7.136 -15.977 1.00 96.38 89 LYS A CA 1
ATOM 720 C C . LYS A 1 89 ? 1.629 7.929 -15.529 1.00 96.38 89 LYS A C 1
ATOM 722 O O . LYS A 1 89 ? 1.454 9.077 -15.931 1.00 96.38 89 LYS A O 1
ATOM 727 N N . ARG A 1 90 ? 0.763 7.334 -14.703 1.00 94.19 90 ARG A N 1
ATOM 728 C CA . ARG A 1 90 ? -0.515 7.935 -14.286 1.00 94.19 90 ARG A CA 1
ATOM 729 C C . ARG A 1 90 ? -0.360 8.982 -13.184 1.00 94.19 90 ARG A C 1
ATOM 731 O O . ARG A 1 90 ? -0.981 10.045 -13.260 1.00 94.19 90 ARG A O 1
ATOM 738 N N . TYR A 1 91 ? 0.442 8.683 -12.161 1.00 90.31 91 TYR A N 1
ATOM 739 C CA . TYR A 1 91 ? 0.536 9.482 -10.934 1.00 90.31 91 TYR A CA 1
ATOM 740 C C . TYR A 1 91 ? 1.879 10.203 -10.761 1.00 90.31 91 TYR A C 1
ATOM 742 O O . TYR A 1 91 ? 1.947 11.179 -10.013 1.00 90.31 91 TYR A O 1
ATOM 750 N N . GLY A 1 92 ? 2.932 9.809 -11.482 1.00 89.88 92 GLY A N 1
ATOM 751 C CA . GLY A 1 92 ? 4.271 10.413 -11.439 1.00 89.88 92 GLY A CA 1
ATOM 752 C C . GLY A 1 92 ? 4.382 11.810 -12.065 1.00 89.88 92 GLY A C 1
ATOM 753 O O . GLY A 1 92 ? 5.432 12.168 -12.584 1.00 89.88 92 GLY A O 1
ATOM 754 N N . LYS A 1 93 ? 3.326 12.631 -12.000 1.00 90.25 93 LYS A N 1
ATOM 755 C CA . LYS A 1 93 ? 3.278 13.987 -12.581 1.00 90.25 93 LYS A CA 1
ATOM 756 C C . LYS A 1 93 ? 4.229 14.981 -11.907 1.00 90.25 93 LYS A C 1
ATOM 758 O O . L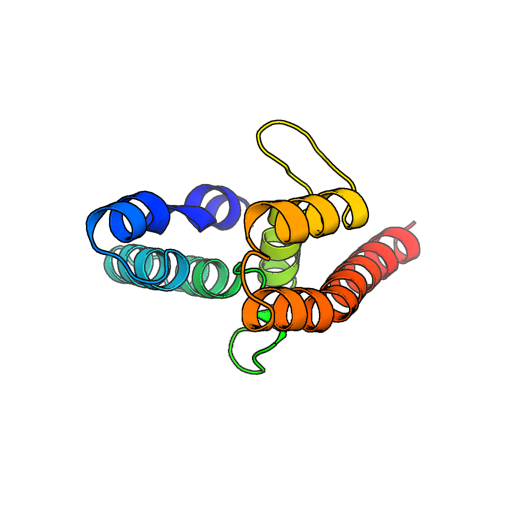YS A 1 93 ? 4.495 16.045 -12.452 1.00 90.25 93 LYS A O 1
ATOM 7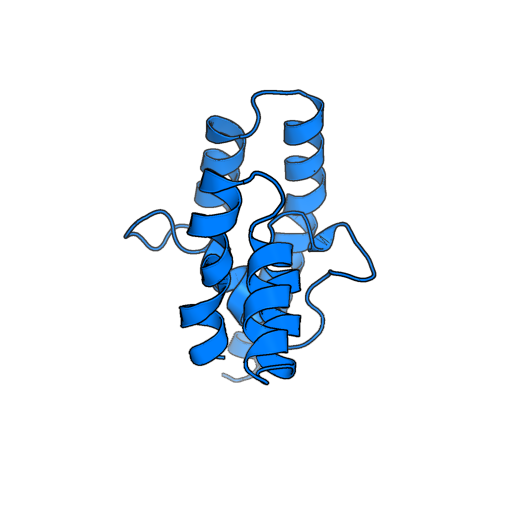63 N N . SER A 1 94 ? 4.731 14.657 -10.716 1.00 95.00 94 SER A N 1
ATOM 764 C CA . SER A 1 94 ? 5.748 15.453 -10.028 1.00 95.00 94 SER A CA 1
ATOM 765 C C . SER A 1 94 ? 6.978 14.609 -9.720 1.00 95.00 94 SER A C 1
ATOM 767 O O . SER A 1 94 ? 6.859 13.440 -9.341 1.00 95.00 94 SER A O 1
ATOM 769 N N . LYS A 1 95 ? 8.163 15.234 -9.778 1.00 94.50 95 LYS A N 1
ATOM 770 C CA . LYS A 1 95 ? 9.436 14.598 -9.390 1.00 94.50 95 LYS A CA 1
ATOM 771 C C . LYS A 1 95 ? 9.376 14.002 -7.980 1.00 94.50 95 LYS A C 1
ATOM 773 O O . LYS A 1 95 ? 9.968 12.962 -7.725 1.00 94.50 95 LYS A O 1
ATOM 778 N N . ARG A 1 96 ? 8.637 14.642 -7.065 1.00 95.69 96 ARG A N 1
ATOM 779 C CA . ARG A 1 96 ? 8.444 14.153 -5.694 1.00 95.69 96 ARG A CA 1
ATOM 780 C C . ARG A 1 96 ? 7.677 12.831 -5.661 1.00 95.69 96 ARG A C 1
ATOM 782 O O . ARG A 1 96 ? 8.079 11.933 -4.933 1.00 95.69 96 ARG A O 1
ATOM 789 N N . VAL A 1 97 ? 6.578 12.717 -6.408 1.00 94.56 97 VAL A N 1
ATOM 790 C CA . VAL A 1 97 ? 5.790 11.474 -6.453 1.00 94.56 97 VAL A CA 1
ATOM 791 C C . VAL A 1 97 ? 6.577 10.373 -7.150 1.00 94.56 97 VAL A C 1
ATOM 793 O O . VAL A 1 97 ? 6.630 9.267 -6.624 1.00 94.56 97 VAL A O 1
ATOM 796 N N . LEU A 1 98 ? 7.250 10.686 -8.260 1.00 96.50 98 LEU A N 1
ATOM 797 C CA . LEU A 1 98 ? 8.066 9.714 -8.985 1.00 96.50 98 LEU A CA 1
ATOM 798 C C . LEU A 1 98 ? 9.153 9.103 -8.087 1.00 96.50 98 LEU A C 1
ATOM 800 O O . LEU A 1 98 ? 9.185 7.887 -7.932 1.00 96.50 98 LEU A O 1
ATOM 804 N N . LYS A 1 99 ? 9.922 9.939 -7.373 1.00 96.94 99 LYS A N 1
ATOM 805 C CA . LYS A 1 99 ? 10.926 9.477 -6.399 1.00 96.94 99 LYS A CA 1
ATOM 806 C C . LYS A 1 99 ? 10.342 8.597 -5.294 1.00 96.94 99 LYS A C 1
ATOM 808 O O . LYS A 1 99 ? 11.000 7.677 -4.825 1.00 96.94 99 LYS A O 1
ATOM 813 N N . ARG A 1 100 ? 9.113 8.875 -4.842 1.00 97.06 100 ARG A N 1
ATOM 814 C CA . ARG A 1 100 ? 8.445 8.033 -3.835 1.00 97.06 100 ARG A CA 1
ATOM 815 C C . ARG A 1 100 ? 8.045 6.676 -4.402 1.00 97.06 100 ARG A C 1
ATOM 817 O O . ARG A 1 100 ? 8.133 5.696 -3.677 1.00 97.06 100 ARG A O 1
ATOM 824 N N . ILE A 1 101 ? 7.598 6.621 -5.657 1.00 97.44 101 ILE A N 1
ATOM 825 C CA . ILE A 1 101 ? 7.288 5.350 -6.323 1.00 97.44 101 ILE A CA 1
ATOM 826 C C . ILE A 1 101 ? 8.577 4.540 -6.493 1.00 97.44 101 ILE A C 1
ATOM 828 O O . ILE A 1 101 ? 8.601 3.379 -6.109 1.00 97.44 101 ILE A O 1
ATOM 832 N N . GLU A 1 102 ? 9.653 5.167 -6.974 1.00 97.06 102 GLU A N 1
ATOM 833 C CA . GLU A 1 102 ? 10.975 4.537 -7.125 1.00 97.06 102 GLU A CA 1
ATOM 834 C C . GLU A 1 102 ? 11.533 4.017 -5.793 1.00 97.06 102 GLU A C 1
ATOM 836 O O . GLU A 1 102 ? 12.101 2.934 -5.745 1.00 97.06 102 GLU A O 1
ATOM 841 N N . ALA A 1 103 ? 11.331 4.748 -4.692 1.00 98.00 103 ALA A N 1
ATOM 842 C CA . ALA A 1 103 ? 11.738 4.290 -3.364 1.00 98.00 103 ALA A CA 1
ATOM 843 C C . ALA A 1 103 ? 10.878 3.128 -2.832 1.00 98.00 103 ALA A C 1
ATOM 845 O O . ALA A 1 103 ? 11.367 2.312 -2.056 1.00 98.00 103 ALA A O 1
ATOM 846 N N . ALA A 1 104 ? 9.595 3.067 -3.203 1.00 98.06 104 ALA A N 1
ATOM 847 C CA . ALA A 1 104 ? 8.677 2.022 -2.747 1.00 98.06 104 ALA A CA 1
ATOM 848 C C . ALA A 1 104 ? 8.855 0.714 -3.529 1.00 98.06 104 ALA A C 1
ATOM 850 O O . ALA A 1 104 ? 8.737 -0.361 -2.953 1.00 98.06 104 ALA A O 1
ATOM 851 N N . GLU A 1 105 ? 9.155 0.809 -4.824 1.00 98.19 105 GLU A N 1
ATOM 852 C CA . GLU A 1 105 ? 9.303 -0.314 -5.753 1.00 98.19 105 GLU A CA 1
ATOM 853 C C . GLU A 1 105 ? 10.146 -1.488 -5.215 1.00 98.19 105 GLU A C 1
ATOM 855 O O . GLU A 1 105 ? 9.593 -2.587 -5.129 1.00 98.19 105 GLU A O 1
ATOM 860 N N . PRO A 1 106 ? 11.408 -1.314 -4.765 1.00 98.38 106 PRO A N 1
ATOM 861 C CA . PRO A 1 106 ? 12.208 -2.437 -4.266 1.00 98.38 106 PRO A CA 1
ATOM 862 C C . PRO A 1 106 ? 11.598 -3.113 -3.029 1.00 98.38 106 PRO A C 1
ATOM 864 O O . PRO A 1 106 ? 11.722 -4.323 -2.865 1.00 98.38 106 PRO A O 1
ATOM 867 N N . LEU A 1 107 ? 10.891 -2.362 -2.178 1.00 98.38 107 LEU A N 1
ATOM 868 C CA . LEU A 1 107 ? 10.227 -2.909 -0.989 1.00 98.38 107 LEU A CA 1
ATOM 869 C C . LEU A 1 107 ? 8.992 -3.739 -1.357 1.00 98.38 107 LEU A C 1
ATOM 871 O O . LEU A 1 107 ? 8.657 -4.699 -0.669 1.00 98.38 107 LEU A O 1
ATOM 875 N N . ILE A 1 108 ? 8.313 -3.395 -2.452 1.00 98.19 108 ILE A N 1
ATOM 876 C CA . ILE A 1 108 ? 7.168 -4.168 -2.945 1.00 98.19 108 ILE A CA 1
ATOM 877 C C . ILE A 1 108 ? 7.647 -5.486 -3.558 1.00 98.19 108 ILE A C 1
ATOM 879 O O . ILE A 1 108 ? 7.052 -6.526 -3.286 1.00 98.19 108 ILE A O 1
ATOM 883 N N . TYR A 1 109 ? 8.753 -5.462 -4.309 1.00 98.50 109 TYR A N 1
ATOM 884 C CA . TYR A 1 109 ? 9.404 -6.685 -4.791 1.00 98.50 109 TYR A CA 1
ATOM 885 C C . TYR A 1 109 ? 9.906 -7.570 -3.644 1.00 98.50 109 TYR A C 1
ATOM 887 O O . TYR A 1 109 ? 9.853 -8.792 -3.748 1.00 98.50 109 TYR A O 1
ATOM 895 N N . GLN A 1 110 ? 10.339 -6.987 -2.522 1.00 98.12 110 GLN A N 1
ATOM 896 C CA . GLN A 1 110 ? 10.673 -7.772 -1.335 1.00 98.12 110 GLN A CA 1
ATOM 897 C C . GLN A 1 110 ? 9.446 -8.521 -0.785 1.00 98.12 110 GLN A C 1
ATOM 899 O O . GLN A 1 110 ? 9.552 -9.705 -0.482 1.00 98.12 110 GLN A O 1
ATOM 904 N N . ILE A 1 111 ? 8.278 -7.872 -0.705 1.00 98.06 111 ILE A N 1
ATOM 905 C CA . ILE A 1 111 ? 7.030 -8.538 -0.288 1.00 98.06 111 ILE A CA 1
ATOM 906 C C . ILE A 1 111 ? 6.653 -9.659 -1.265 1.00 98.06 111 ILE A C 1
ATOM 908 O O . ILE A 1 111 ? 6.259 -10.733 -0.819 1.00 98.06 111 ILE A O 1
ATOM 912 N N . GLU A 1 112 ? 6.786 -9.429 -2.577 1.00 97.88 112 GLU A N 1
ATOM 913 C CA . GLU A 1 112 ? 6.582 -10.468 -3.595 1.00 97.88 112 GLU A CA 1
ATOM 914 C C . GLU A 1 112 ? 7.485 -11.674 -3.315 1.00 97.88 112 GLU A C 1
ATOM 916 O O . GLU A 1 112 ? 6.986 -12.782 -3.125 1.00 97.88 112 GLU A O 1
ATOM 921 N N . LYS A 1 113 ? 8.795 -11.443 -3.177 1.00 97.62 113 LYS A N 1
ATOM 922 C CA . LYS A 1 113 ? 9.765 -12.494 -2.864 1.00 97.62 113 LYS A CA 1
ATOM 923 C C . LYS A 1 113 ? 9.392 -13.261 -1.593 1.00 97.62 113 LYS A C 1
ATOM 925 O O . LYS A 1 113 ? 9.370 -14.482 -1.616 1.00 97.62 113 LYS A O 1
ATOM 930 N N . GLU A 1 114 ? 9.051 -12.570 -0.505 1.00 97.19 114 GLU A N 1
ATOM 931 C CA . GLU A 1 114 ? 8.656 -13.212 0.757 1.00 97.19 114 GLU A CA 1
ATOM 932 C C . GLU A 1 114 ? 7.417 -14.113 0.611 1.00 97.19 114 GLU A C 1
ATOM 934 O O . GLU A 1 114 ? 7.332 -15.154 1.262 1.00 97.19 114 GLU A O 1
ATOM 939 N N . ILE A 1 115 ? 6.451 -13.727 -0.230 1.00 96.50 115 ILE A N 1
ATOM 940 C CA . ILE A 1 115 ? 5.256 -14.535 -0.509 1.00 96.50 115 ILE A CA 1
ATOM 941 C C . ILE A 1 115 ? 5.635 -15.788 -1.307 1.00 96.50 115 ILE A C 1
ATOM 943 O O . ILE A 1 115 ? 5.235 -16.891 -0.929 1.00 96.50 115 ILE A O 1
ATOM 947 N N . PHE A 1 116 ? 6.398 -15.635 -2.392 1.00 95.75 116 PHE A N 1
ATOM 948 C CA . PHE A 1 116 ? 6.747 -16.752 -3.274 1.00 95.75 116 PHE A CA 1
ATOM 949 C C . PHE A 1 116 ? 7.758 -17.710 -2.650 1.00 95.75 116 PHE A C 1
ATOM 951 O O . PHE A 1 116 ? 7.570 -18.914 -2.785 1.00 95.75 116 PHE A O 1
ATOM 958 N N . ASP A 1 117 ? 8.712 -17.217 -1.853 1.00 95.88 117 ASP A N 1
ATOM 959 C CA . ASP A 1 117 ? 9.601 -18.066 -1.054 1.00 95.88 117 ASP A CA 1
ATOM 960 C C . ASP A 1 117 ? 8.773 -19.048 -0.197 1.00 95.88 117 ASP A C 1
ATOM 962 O O . ASP A 1 117 ? 9.142 -20.205 -0.038 1.00 95.88 117 ASP A O 1
ATOM 966 N N . ILE A 1 118 ? 7.623 -18.640 0.353 1.00 93.94 118 ILE A N 1
ATOM 967 C CA . ILE A 1 118 ? 6.777 -19.536 1.161 1.00 93.94 118 ILE A CA 1
ATOM 968 C C . ILE A 1 118 ? 5.992 -20.530 0.316 1.00 93.94 118 ILE A C 1
ATOM 970 O O . ILE A 1 118 ? 5.769 -21.653 0.765 1.00 93.94 118 ILE A O 1
ATOM 974 N N . ILE A 1 119 ? 5.514 -20.113 -0.854 1.00 90.25 119 ILE A N 1
ATOM 975 C CA . ILE A 1 119 ? 4.739 -20.984 -1.741 1.00 90.25 119 ILE A CA 1
ATOM 976 C C . ILE A 1 119 ? 5.655 -22.061 -2.324 1.00 90.25 119 ILE A C 1
ATOM 978 O O . ILE A 1 119 ? 5.303 -23.234 -2.287 1.00 90.25 119 ILE A O 1
ATOM 982 N N . GLU A 1 120 ? 6.838 -21.671 -2.793 1.00 87.06 120 GLU A N 1
ATOM 983 C CA . GLU A 1 120 ? 7.805 -22.566 -3.428 1.00 87.06 120 GLU A CA 1
ATOM 984 C C . GLU A 1 120 ? 8.469 -23.515 -2.424 1.00 87.06 120 GLU A C 1
ATOM 986 O O . GLU A 1 120 ? 8.657 -24.679 -2.743 1.00 87.06 120 GLU A O 1
ATOM 991 N N . ASN A 1 121 ? 8.736 -23.082 -1.184 1.00 74.12 121 ASN A N 1
ATOM 992 C CA . ASN A 1 121 ? 9.282 -23.963 -0.136 1.00 74.12 121 ASN A CA 1
ATOM 993 C C . ASN A 1 121 ? 8.244 -24.920 0.491 1.00 74.12 121 ASN A C 1
ATOM 995 O O . ASN A 1 121 ? 8.576 -25.673 1.408 1.00 74.12 121 ASN A O 1
ATOM 999 N N . LYS A 1 122 ? 6.974 -24.855 0.075 1.00 59.12 122 LYS A N 1
ATOM 1000 C CA . LYS A 1 122 ? 5.893 -25.745 0.541 1.00 59.12 122 LYS A CA 1
ATOM 1001 C C . LYS A 1 122 ? 5.513 -26.824 -0.478 1.00 59.12 122 LYS A C 1
ATOM 1003 O O . LYS A 1 122 ? 4.610 -27.611 -0.185 1.00 59.12 122 LYS A O 1
ATOM 1008 N N . VAL A 1 123 ? 6.174 -26.842 -1.635 1.00 47.44 123 VAL A N 1
ATOM 1009 C CA . VAL A 1 123 ? 6.071 -27.868 -2.686 1.00 47.44 123 VAL A CA 1
ATOM 1010 C C . VAL A 1 123 ? 7.330 -28.725 -2.650 1.00 47.44 123 VAL A C 1
ATOM 1012 O O . VAL A 1 123 ? 7.186 -29.954 -2.821 1.00 47.44 123 VAL A O 1
#